Protein AF-H2BWN6-F1 (afdb_monomer_lite)

Organism: Gillisia limnaea (strain DSM 15749 / LMG 21470 / R-8282) (NCBI:txid865937)

Radius of gyration: 22.39 Å; chains: 1; bounding box: 39×56×79 Å

Sequence (172 aa):
MKKIYLVVVALFFMFSCEKEELTGPQDKNSKNHFTTVSKKEAVDLLHNLTVGKSGKSSELSIFYNQMQFETINNSHQHLTVIPVKTKYAGVYSRILLLKIDGELKSVLFKMIADEQGENKNLFSGRIIISDLNLKFIKGYRVKNGILVSKFVKSEPGTNKYIVVCCKCYKSR

Foldseek 3Di:
DDDDPPDPPPPPPPDDDDDPDPDPDPPVPCPWDKAADDLVNVVVVVVVVCVPPPDQLVFKDWDSVPWDWDDDPPDPHTWIWTWIDGPDPQKGWIKTWMDTNNRIDIKIWIFHADPDQPDPVFGFGKIWIGHPSRHTDWMFGDHRNDTQWIWDAPDVPDPDTDTDGDPDDDDD

pLDDT: mean 75.66, std 21.02, range [31.95, 97.94]

Secondary structure (DSSP, 8-state):
------SSSTT----------S-S---TT----EEPPPHHHHHHHHHHHHHS-TTTGGGEEE-GGG-EEEEPTTSS-EEEEEEEEESSTTEEEEEEEEEETTEEEEEEEEEEE-TT-S-TTS--EEEEEE-TT--EEEEEEEETTEEEEEEEESSTT-S-EEEEE-------

Structure (mmCIF, N/CA/C/O backbone):
data_AF-H2BWN6-F1
#
_entry.id   AF-H2BWN6-F1
#
loop_
_atom_site.group_PDB
_atom_site.id
_atom_site.type_symbol
_atom_site.label_atom_id
_atom_site.label_alt_id
_atom_site.label_comp_id
_atom_site.label_asym_id
_atom_site.label_entity_id
_atom_site.label_seq_id
_atom_site.pdbx_PDB_ins_code
_atom_site.Cartn_x
_atom_site.Cartn_y
_atom_site.Cartn_z
_atom_site.occupancy
_atom_site.B_iso_or_equiv
_atom_site.auth_seq_id
_atom_site.auth_comp_id
_atom_site.auth_asym_id
_atom_site.auth_atom_id
_atom_site.pdbx_PDB_model_num
ATOM 1 N N . MET A 1 1 ? -13.830 -42.732 -57.116 1.00 42.09 1 MET A N 1
ATOM 2 C CA . MET A 1 1 ? -12.870 -41.625 -56.893 1.00 42.09 1 MET A CA 1
ATOM 3 C C . MET A 1 1 ? -13.675 -40.448 -56.357 1.00 42.09 1 MET A C 1
ATOM 5 O O . MET A 1 1 ? -14.501 -39.928 -57.079 1.00 42.09 1 MET A O 1
ATOM 9 N N . LYS A 1 2 ? -13.832 -40.356 -55.033 1.00 47.25 2 LYS A N 1
ATOM 10 C CA . LYS A 1 2 ? -13.058 -39.515 -54.099 1.00 47.25 2 LYS A CA 1
ATOM 11 C C . LYS A 1 2 ? -13.235 -38.011 -54.378 1.00 47.25 2 LYS A C 1
ATOM 13 O O . LYS A 1 2 ? -12.749 -37.533 -55.393 1.00 47.25 2 LYS A O 1
ATOM 18 N N . LYS A 1 3 ? -13.762 -37.321 -53.352 1.00 50.50 3 LYS A N 1
ATOM 19 C CA . LYS A 1 3 ? -13.692 -35.876 -53.048 1.00 50.50 3 LYS A CA 1
ATOM 20 C C . LYS A 1 3 ? -14.860 -35.007 -53.543 1.00 50.50 3 LYS A C 1
ATOM 22 O O . LYS A 1 3 ? -14.746 -34.399 -54.589 1.00 50.50 3 LYS A O 1
ATOM 27 N N . ILE A 1 4 ? -15.882 -34.840 -52.699 1.00 57.12 4 ILE A N 1
ATOM 28 C CA . ILE A 1 4 ? -16.393 -33.521 -52.274 1.00 57.12 4 ILE A CA 1
ATOM 29 C C . ILE A 1 4 ? -16.848 -33.687 -50.812 1.00 57.12 4 ILE A C 1
ATOM 31 O O . ILE A 1 4 ? -17.977 -34.041 -50.512 1.00 57.12 4 ILE A O 1
ATOM 35 N N . TYR A 1 5 ? -15.905 -33.500 -49.892 1.00 54.38 5 TYR A N 1
ATOM 36 C CA . TYR A 1 5 ? -16.152 -33.202 -48.479 1.00 54.38 5 TYR A CA 1
ATOM 37 C C . TYR A 1 5 ? -15.177 -32.080 -48.146 1.00 54.38 5 TYR A C 1
ATOM 39 O O . TYR A 1 5 ? -14.061 -32.335 -47.705 1.00 54.38 5 TYR A O 1
ATOM 47 N N . LEU A 1 6 ? -15.526 -30.845 -48.502 1.00 52.44 6 LEU A N 1
ATOM 48 C CA . LEU A 1 6 ? -14.650 -29.696 -48.253 1.00 52.44 6 LEU A CA 1
ATOM 49 C C . LEU A 1 6 ? -15.433 -28.380 -48.161 1.00 52.44 6 LEU A C 1
ATOM 51 O O . LEU A 1 6 ? -15.021 -27.368 -48.707 1.00 52.44 6 LEU A O 1
ATOM 55 N N . VAL A 1 7 ? -16.586 -28.392 -47.482 1.00 53.16 7 VAL A N 1
ATOM 56 C CA . VAL A 1 7 ? -17.321 -27.147 -47.160 1.00 53.16 7 VAL A CA 1
ATOM 57 C C . VAL A 1 7 ? -17.725 -27.052 -45.677 1.00 53.16 7 VAL A C 1
ATOM 59 O O . VAL A 1 7 ? -18.085 -25.984 -45.206 1.00 53.16 7 VAL A O 1
ATOM 62 N N . VAL A 1 8 ? -17.559 -28.106 -44.867 1.00 52.47 8 VAL A N 1
ATOM 63 C CA . VAL A 1 8 ? -17.994 -28.090 -43.449 1.00 52.47 8 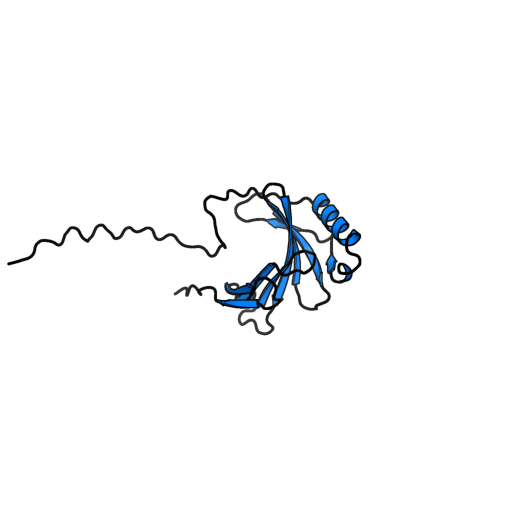VAL A CA 1
ATOM 64 C C . VAL A 1 8 ? -16.895 -27.630 -42.468 1.00 52.47 8 VAL A C 1
ATOM 66 O O . VAL A 1 8 ? -17.161 -27.401 -41.296 1.00 52.47 8 VAL A O 1
ATOM 69 N N . VAL A 1 9 ? -15.655 -27.413 -42.924 1.00 50.59 9 VAL A N 1
ATOM 70 C CA . VAL A 1 9 ? -14.516 -27.083 -42.033 1.00 50.59 9 VAL A CA 1
ATOM 71 C C . VAL A 1 9 ? -14.277 -25.567 -41.882 1.00 50.59 9 VAL A C 1
ATOM 73 O O . VAL A 1 9 ? -13.496 -25.143 -41.037 1.00 50.59 9 VAL A O 1
ATOM 76 N N . ALA A 1 10 ? -14.981 -24.716 -42.635 1.00 51.88 10 ALA A N 1
ATOM 77 C CA . ALA A 1 10 ? -14.740 -23.267 -42.625 1.00 51.88 10 ALA A CA 1
ATOM 78 C C . ALA A 1 10 ? -15.531 -22.475 -41.558 1.00 51.88 10 ALA A C 1
ATOM 80 O O . ALA A 1 10 ? -15.323 -21.274 -41.427 1.00 51.88 10 ALA A O 1
ATOM 81 N N . LEU A 1 11 ? -16.407 -23.117 -40.774 1.00 49.84 11 LEU A N 1
ATOM 82 C CA . LEU A 1 11 ? -17.295 -22.435 -39.812 1.00 49.84 11 LEU A CA 1
ATOM 83 C C . LEU A 1 11 ? -16.864 -22.545 -38.337 1.00 49.84 11 LEU A C 1
ATOM 85 O O . LEU A 1 11 ? -17.587 -22.095 -37.455 1.00 49.84 11 LEU A O 1
ATOM 89 N N . PHE A 1 12 ? -15.673 -23.083 -38.058 1.00 48.84 12 PHE A N 1
ATOM 90 C CA . PHE A 1 12 ? -15.159 -23.280 -36.691 1.00 48.84 12 PHE A CA 1
ATOM 91 C C . PHE A 1 12 ? -14.078 -22.272 -36.247 1.00 48.84 12 PHE A C 1
ATOM 93 O O . PHE A 1 12 ? -13.434 -22.473 -35.221 1.00 48.84 12 PHE A O 1
ATOM 100 N N . PHE A 1 13 ? -13.889 -21.162 -36.973 1.00 46.62 13 PHE A N 1
ATOM 101 C CA . PHE A 1 13 ? -12.884 -20.130 -36.653 1.00 46.62 13 PHE A CA 1
ATOM 102 C C . PHE A 1 13 ? -13.449 -18.861 -35.989 1.00 46.62 13 PHE A C 1
ATOM 104 O O . PHE A 1 13 ? -12.895 -17.780 -36.148 1.00 46.62 13 PHE A O 1
ATOM 111 N N . MET A 1 14 ? -14.514 -18.983 -35.193 1.00 45.88 14 MET A N 1
ATOM 112 C CA . MET A 1 14 ? -14.967 -17.911 -34.292 1.00 45.88 14 MET A CA 1
ATOM 113 C C . MET A 1 14 ? -14.893 -18.363 -32.828 1.00 45.88 14 MET A C 1
ATOM 115 O O . MET A 1 14 ? -15.858 -18.257 -32.077 1.00 45.88 14 MET A O 1
ATOM 119 N N . PHE A 1 15 ? -13.735 -18.889 -32.415 1.00 49.78 15 PHE A N 1
ATOM 120 C CA . PHE A 1 15 ? -13.411 -18.987 -30.994 1.00 49.78 15 PHE A CA 1
ATOM 121 C C . PHE A 1 15 ? -12.987 -17.610 -30.489 1.00 49.78 15 PHE A C 1
ATOM 123 O O . PHE A 1 15 ? -11.996 -17.034 -30.939 1.00 49.78 15 PHE A O 1
ATOM 130 N N . SER A 1 16 ? -13.782 -17.088 -29.561 1.00 45.09 16 SER A N 1
ATOM 131 C CA . SER A 1 16 ? -13.573 -15.835 -28.852 1.00 45.09 16 SER A CA 1
ATOM 132 C C . SER A 1 16 ? -12.161 -15.737 -28.272 1.00 45.09 16 SER A C 1
ATOM 134 O O . SER A 1 16 ? -11.766 -16.518 -27.410 1.00 45.09 16 SER A O 1
ATOM 136 N N . CYS A 1 17 ? -11.410 -14.736 -28.728 1.00 42.62 17 CYS A N 1
ATOM 137 C CA . CYS A 1 17 ? -10.164 -14.313 -28.107 1.00 42.62 17 CYS A CA 1
ATOM 138 C C . CYS A 1 17 ? -10.510 -13.504 -26.850 1.00 42.62 17 CYS A C 1
ATOM 140 O O . CYS A 1 17 ? -10.688 -12.287 -26.921 1.00 42.62 17 CYS A O 1
ATOM 142 N N . GLU A 1 18 ? -10.638 -14.169 -25.703 1.00 39.94 18 GLU A N 1
ATOM 143 C CA . GLU A 1 18 ? -10.679 -13.459 -24.431 1.00 39.94 18 GLU A CA 1
ATOM 144 C C . GLU A 1 18 ? -9.265 -12.959 -24.104 1.00 39.94 18 GLU A C 1
ATOM 146 O O . GLU A 1 18 ? -8.319 -13.736 -23.980 1.00 39.94 18 GLU A O 1
ATOM 151 N N . LYS A 1 19 ? -9.095 -11.636 -24.055 1.00 40.22 19 LYS A N 1
ATOM 152 C CA . LYS A 1 19 ? -7.835 -11.011 -23.654 1.00 40.22 19 LYS A CA 1
ATOM 153 C C . LYS A 1 19 ? -7.705 -11.186 -22.143 1.00 40.22 19 LYS A C 1
ATOM 155 O O . LYS A 1 19 ? -8.390 -10.503 -21.390 1.00 40.22 19 LYS A O 1
ATOM 160 N N . GLU A 1 20 ? -6.839 -12.091 -21.701 1.00 42.62 20 GLU A N 1
ATOM 161 C CA . GLU A 1 20 ? -6.431 -12.145 -20.298 1.00 42.62 20 GLU A CA 1
ATOM 162 C C . GLU A 1 20 ? -5.570 -10.913 -19.987 1.00 42.62 20 GLU A C 1
ATOM 164 O O . GLU A 1 20 ? -4.363 -10.874 -20.238 1.00 42.62 20 GLU A O 1
ATOM 169 N N . GLU A 1 21 ? -6.211 -9.862 -19.477 1.00 36.97 21 GLU A N 1
ATOM 170 C CA . GLU A 1 21 ? -5.515 -8.752 -18.839 1.00 36.97 21 GLU A CA 1
ATOM 171 C C . GLU A 1 21 ? -4.809 -9.262 -17.579 1.00 36.97 21 GLU A C 1
ATOM 173 O O . GLU A 1 21 ? -5.389 -9.983 -16.767 1.00 36.97 21 GLU A O 1
ATOM 178 N N . LEU A 1 22 ? -3.545 -8.864 -17.408 1.00 43.09 22 LEU A N 1
ATOM 179 C CA . LEU A 1 22 ? -2.724 -9.092 -16.218 1.00 43.09 22 LEU A CA 1
ATOM 180 C C . LEU A 1 22 ? -3.353 -8.429 -14.981 1.00 43.09 22 LEU A C 1
ATOM 182 O O . LEU A 1 22 ? -2.882 -7.417 -14.469 1.00 43.09 22 LEU A O 1
ATOM 186 N N . THR A 1 23 ? -4.397 -9.045 -14.454 1.00 39.12 23 THR A N 1
ATOM 187 C CA . THR A 1 23 ? -4.838 -8.890 -13.077 1.00 39.12 23 THR A CA 1
ATOM 188 C C . THR A 1 23 ? -4.769 -10.266 -12.431 1.00 39.12 23 THR A C 1
ATOM 190 O O . THR A 1 23 ? -5.054 -11.283 -13.059 1.00 39.12 23 THR A O 1
ATOM 193 N N . GLY A 1 24 ? -4.310 -10.326 -11.175 1.00 40.09 24 GLY A N 1
ATOM 194 C CA . GLY A 1 24 ? -4.443 -11.543 -10.365 1.00 40.09 24 GLY A CA 1
ATOM 195 C C . GLY A 1 24 ? -5.895 -12.044 -10.378 1.00 40.09 24 GLY A C 1
ATOM 196 O O . GLY A 1 24 ? -6.754 -11.276 -10.787 1.00 40.09 24 GLY A O 1
ATOM 197 N N . PRO A 1 25 ? -6.165 -13.288 -9.937 1.00 34.31 25 PRO A N 1
ATOM 198 C CA . PRO A 1 25 ? -7.405 -14.019 -10.225 1.00 34.31 25 PRO A CA 1
ATOM 199 C C . PRO A 1 25 ? -8.634 -13.101 -10.190 1.00 34.31 25 PRO A C 1
ATOM 201 O O . PRO A 1 25 ? -9.117 -12.746 -9.117 1.00 34.31 25 PRO A O 1
ATOM 204 N N . GLN A 1 26 ? -9.070 -12.672 -11.377 1.00 35.28 26 GLN A N 1
ATOM 205 C CA . GLN A 1 26 ? -10.341 -11.998 -11.585 1.00 35.28 26 GLN A CA 1
ATOM 206 C C . GLN A 1 26 ? -11.363 -13.118 -11.588 1.00 35.28 26 GLN A C 1
ATOM 208 O O . GLN A 1 26 ? -11.668 -13.722 -12.616 1.00 35.28 26 GLN A O 1
ATOM 213 N N . ASP A 1 27 ? -11.817 -13.463 -10.392 1.00 37.19 27 ASP A N 1
ATOM 214 C CA . ASP A 1 27 ? -13.029 -14.235 -10.250 1.00 37.19 27 ASP A CA 1
ATOM 215 C C . ASP A 1 27 ? -14.161 -13.360 -10.799 1.00 37.19 27 ASP A C 1
ATOM 217 O O . ASP A 1 27 ? -14.586 -12.395 -10.162 1.00 37.19 27 ASP A O 1
ATOM 221 N N . LYS A 1 28 ? -14.613 -13.662 -12.021 1.00 37.50 28 LYS A N 1
ATOM 222 C CA . LYS A 1 28 ? -15.710 -12.956 -12.700 1.00 37.50 28 LYS A CA 1
ATOM 223 C C . LYS A 1 28 ? -17.030 -12.999 -11.911 1.00 37.50 28 LYS A C 1
ATOM 225 O O . LYS A 1 28 ? -18.003 -12.388 -12.344 1.00 37.50 28 LYS A O 1
ATOM 230 N N . ASN A 1 29 ? -17.066 -13.686 -10.766 1.00 39.12 29 ASN A N 1
ATOM 231 C CA . ASN A 1 29 ? -18.199 -13.764 -9.853 1.00 39.12 29 ASN A CA 1
ATOM 232 C C . ASN A 1 29 ? -17.986 -13.072 -8.494 1.00 39.12 29 ASN A C 1
ATOM 234 O O . ASN A 1 29 ? -18.910 -13.017 -7.684 1.00 39.12 29 ASN A O 1
ATOM 238 N N . SER A 1 30 ? -16.808 -12.511 -8.217 1.00 43.94 30 SER A N 1
ATOM 239 C CA . SER A 1 30 ? -16.507 -11.892 -6.924 1.00 43.94 30 SER A CA 1
ATOM 240 C C . SER A 1 30 ? -16.776 -10.388 -7.001 1.00 43.94 30 SER A C 1
ATOM 242 O O . SER A 1 30 ? -15.881 -9.573 -7.219 1.00 43.94 30 SER A O 1
ATOM 244 N N . LYS A 1 31 ? -18.047 -10.002 -6.841 1.00 58.00 31 LYS A N 1
ATOM 245 C CA . LYS A 1 31 ? -18.490 -8.601 -6.725 1.00 58.00 31 LYS A CA 1
ATOM 246 C C . LYS A 1 31 ? -18.088 -8.034 -5.353 1.00 58.00 31 LYS A C 1
ATOM 248 O O . LYS A 1 31 ? -18.947 -7.609 -4.589 1.00 58.00 31 LYS A O 1
ATOM 253 N N . ASN A 1 32 ? -16.796 -8.084 -5.021 1.00 64.00 32 ASN A N 1
ATOM 254 C CA . ASN A 1 32 ? -16.287 -7.606 -3.738 1.00 64.00 32 ASN A CA 1
ATOM 255 C C . ASN A 1 32 ? -16.570 -6.112 -3.642 1.00 64.00 32 ASN A C 1
ATOM 257 O O . ASN A 1 32 ? -16.087 -5.313 -4.452 1.00 64.00 32 ASN A O 1
ATOM 261 N N . HIS A 1 33 ? -17.385 -5.741 -2.665 1.00 87.19 33 HIS A N 1
ATOM 262 C CA . HIS A 1 33 ? -17.778 -4.363 -2.460 1.00 87.19 33 HIS A CA 1
ATOM 263 C C . HIS A 1 33 ? -16.675 -3.673 -1.663 1.00 87.19 33 HIS A C 1
ATOM 265 O O . HIS A 1 33 ? -16.493 -3.943 -0.475 1.00 87.19 33 HIS A O 1
ATOM 271 N N . PHE A 1 34 ? -15.916 -2.791 -2.314 1.00 92.25 34 PHE A N 1
ATOM 272 C CA . PHE A 1 34 ? -14.877 -2.020 -1.643 1.00 92.25 34 PHE A CA 1
ATOM 273 C C . PHE A 1 34 ? -15.321 -0.592 -1.345 1.00 92.25 34 PHE A C 1
ATOM 275 O O . PHE A 1 34 ? -16.038 0.020 -2.133 1.00 92.25 34 PHE A O 1
ATOM 282 N N . THR A 1 35 ? -14.874 -0.050 -0.211 1.00 95.50 35 THR A N 1
ATOM 283 C CA . THR A 1 35 ? -15.156 1.333 0.196 1.00 95.50 35 THR A CA 1
ATOM 284 C C . THR A 1 35 ? -13.930 2.036 0.767 1.00 95.50 35 THR A C 1
ATOM 286 O O . THR A 1 35 ? -12.990 1.414 1.273 1.00 95.50 35 THR A O 1
ATOM 289 N N . THR A 1 36 ? -13.945 3.363 0.665 1.00 96.69 36 THR A N 1
ATOM 290 C CA . THR A 1 36 ? -12.888 4.251 1.159 1.00 96.69 36 THR A CA 1
ATOM 291 C C . THR A 1 36 ? -12.801 4.191 2.684 1.00 96.69 36 THR A C 1
ATOM 293 O O . THR A 1 36 ? -13.815 4.287 3.375 1.00 96.69 36 THR A O 1
ATOM 296 N N . VAL A 1 37 ? -11.587 4.076 3.230 1.00 97.12 37 VAL A N 1
ATOM 297 C CA . VAL A 1 37 ? -11.347 4.157 4.681 1.00 97.12 37 VAL A CA 1
ATOM 298 C C . VAL A 1 37 ? -11.220 5.621 5.082 1.00 97.12 37 VAL A C 1
ATOM 300 O O . VAL A 1 37 ? -10.349 6.322 4.569 1.00 97.12 37 VAL A O 1
ATOM 303 N N . SER A 1 38 ? -12.049 6.099 6.008 1.00 95.69 38 SER A N 1
ATOM 304 C CA . SER A 1 38 ? -11.991 7.499 6.443 1.00 95.69 38 SER A CA 1
ATOM 305 C C . SER A 1 38 ? -10.703 7.821 7.216 1.00 95.69 38 SER A C 1
ATOM 307 O O . SER A 1 38 ? -10.052 6.936 7.774 1.00 95.69 38 SER A O 1
ATOM 309 N N . LYS A 1 39 ? -10.349 9.113 7.312 1.00 95.31 39 LYS A N 1
ATOM 310 C CA . LYS A 1 39 ? -9.179 9.558 8.097 1.00 95.31 39 LYS A CA 1
ATOM 311 C C . LYS A 1 39 ? -9.240 9.074 9.546 1.00 95.31 39 LYS A C 1
ATOM 313 O O . LYS A 1 39 ? -8.236 8.610 10.072 1.00 95.31 39 LYS A O 1
ATOM 318 N N . LYS A 1 40 ? -10.417 9.180 10.172 1.00 94.94 40 LYS A N 1
ATOM 319 C CA . LYS A 1 40 ? -10.635 8.774 11.564 1.00 94.94 40 LYS A CA 1
ATOM 320 C C . LYS A 1 40 ? -10.368 7.281 11.745 1.00 94.94 40 LYS A C 1
ATOM 322 O O . LYS A 1 40 ? -9.538 6.911 12.559 1.00 94.94 40 LYS A O 1
ATOM 327 N N . GLU A 1 41 ? -10.984 6.444 10.915 1.00 94.81 41 GLU A N 1
ATOM 328 C CA . GLU A 1 41 ? -10.805 4.988 10.987 1.00 94.81 41 GLU A CA 1
ATOM 329 C C . GLU A 1 41 ? -9.360 4.557 10.730 1.00 94.81 41 GLU A C 1
ATOM 331 O O . GLU A 1 41 ? -8.853 3.646 11.383 1.00 94.81 41 GLU A O 1
ATOM 336 N N . ALA A 1 42 ? -8.680 5.223 9.793 1.00 94.50 42 ALA A N 1
ATOM 337 C CA . ALA A 1 42 ? -7.270 4.982 9.522 1.00 94.50 42 ALA A CA 1
ATOM 338 C C . ALA A 1 42 ? -6.390 5.293 10.743 1.00 94.50 42 ALA A C 1
ATOM 340 O O . ALA A 1 42 ? -5.509 4.507 11.088 1.00 94.50 42 ALA A O 1
ATOM 341 N N . VAL A 1 43 ? -6.633 6.429 11.398 1.00 92.81 43 VAL A N 1
ATOM 342 C CA . VAL A 1 43 ? -5.912 6.856 12.604 1.00 92.81 43 VAL A CA 1
ATOM 343 C C . VAL A 1 43 ? -6.191 5.898 13.765 1.00 92.81 43 VAL A C 1
ATOM 345 O O . VAL A 1 43 ? -5.242 5.399 14.370 1.00 92.81 43 VAL A O 1
ATOM 348 N N . ASP A 1 44 ? -7.456 5.554 14.010 1.00 91.88 44 ASP A N 1
ATOM 349 C CA . ASP A 1 44 ? -7.869 4.638 15.082 1.00 91.88 44 ASP A CA 1
ATOM 350 C C . ASP A 1 44 ? -7.216 3.249 14.929 1.00 91.88 44 ASP A C 1
ATOM 352 O O . ASP A 1 44 ? -6.666 2.699 15.888 1.00 91.88 44 ASP A O 1
ATOM 356 N N . LEU A 1 45 ? -7.193 2.694 13.709 1.00 89.69 45 LEU A N 1
ATOM 357 C CA . LEU A 1 45 ? -6.517 1.425 13.415 1.00 89.69 45 LEU A CA 1
ATOM 358 C C . LEU A 1 45 ? -5.024 1.478 13.773 1.00 89.69 45 LEU A C 1
ATOM 360 O O . LEU A 1 45 ? -4.489 0.554 14.390 1.00 89.69 45 LEU A O 1
ATOM 364 N N . LEU A 1 46 ? -4.338 2.538 13.346 1.00 87.94 46 LEU A N 1
ATOM 365 C CA . LEU A 1 46 ? -2.889 2.654 13.490 1.00 87.94 46 LEU A CA 1
ATOM 366 C C . LEU A 1 46 ? -2.474 2.927 14.937 1.00 87.94 46 LEU A C 1
ATOM 368 O O . LEU A 1 46 ? -1.482 2.353 15.384 1.00 87.94 46 LEU A O 1
ATOM 372 N N . HIS A 1 47 ? -3.252 3.701 15.697 1.00 85.12 47 HIS A N 1
ATOM 373 C CA . HIS A 1 47 ? -3.025 3.861 17.136 1.00 85.12 47 HIS A CA 1
ATOM 374 C C . HIS A 1 47 ? -3.174 2.539 17.897 1.00 85.12 47 HIS A C 1
ATOM 376 O O . HIS A 1 47 ? -2.345 2.222 18.747 1.00 85.12 47 HIS A O 1
ATOM 382 N N . ASN A 1 48 ? -4.160 1.710 17.554 1.00 78.06 48 ASN A N 1
ATOM 383 C CA . ASN A 1 48 ? -4.315 0.402 18.199 1.00 78.06 48 ASN A CA 1
ATOM 384 C C . ASN A 1 48 ? -3.126 -0.539 17.923 1.00 78.06 48 ASN A C 1
ATOM 386 O O . ASN A 1 48 ? -2.771 -1.372 18.760 1.00 78.06 48 ASN A O 1
ATOM 390 N N . LEU A 1 49 ? -2.466 -0.392 16.771 1.00 73.56 49 LEU A N 1
ATOM 391 C CA . LEU A 1 49 ? -1.281 -1.179 16.418 1.00 73.56 49 LEU A CA 1
ATOM 392 C C . LEU A 1 49 ? -0.015 -0.729 17.153 1.00 73.56 49 LEU A C 1
ATOM 394 O O . LEU A 1 49 ? 0.807 -1.581 17.498 1.00 73.56 49 LEU A O 1
ATOM 398 N N . THR A 1 50 ? 0.142 0.572 17.413 1.00 61.81 50 THR A N 1
ATOM 399 C CA . THR A 1 50 ? 1.284 1.099 18.177 1.00 61.81 50 THR A CA 1
ATOM 400 C C . THR A 1 50 ? 1.160 0.788 19.671 1.00 61.81 50 THR A C 1
ATOM 402 O O . THR A 1 50 ? 2.160 0.448 20.302 1.00 61.81 50 THR A O 1
ATOM 405 N N . VAL A 1 51 ? -0.059 0.812 20.223 1.00 53.12 51 VAL A N 1
ATOM 406 C CA . VAL A 1 51 ? -0.334 0.550 21.649 1.00 53.12 51 VAL A CA 1
ATOM 407 C C . VAL A 1 51 ? -0.215 -0.941 22.008 1.00 53.12 51 VAL A C 1
ATOM 409 O O . VAL A 1 51 ? 0.218 -1.276 23.107 1.00 53.12 51 VAL A O 1
ATOM 412 N N . GLY A 1 52 ? -0.523 -1.858 21.082 1.00 47.78 52 GLY A N 1
ATOM 413 C CA . GLY A 1 52 ? -0.520 -3.305 21.350 1.00 47.78 52 GLY A CA 1
ATOM 414 C C . GLY A 1 52 ? 0.808 -4.049 21.125 1.00 47.78 52 GLY A C 1
ATOM 415 O O . GLY A 1 52 ? 0.896 -5.233 21.449 1.00 47.78 52 GLY A O 1
ATOM 416 N N . LYS A 1 53 ? 1.839 -3.424 20.529 1.00 52.81 53 LYS A N 1
ATOM 417 C CA . LYS A 1 53 ? 3.088 -4.109 20.118 1.00 52.81 53 LYS A CA 1
ATOM 418 C C . LYS A 1 53 ? 4.339 -3.278 20.409 1.00 52.81 53 LYS A C 1
ATOM 420 O O . LYS A 1 53 ? 5.043 -2.844 19.494 1.00 52.81 53 LYS A O 1
ATOM 425 N N . SER A 1 54 ? 4.678 -3.155 21.690 1.00 41.66 54 SER A N 1
ATOM 426 C CA . SER A 1 54 ? 5.871 -2.456 22.201 1.00 41.66 54 SER A CA 1
ATOM 427 C C . SER A 1 54 ? 7.235 -3.034 21.764 1.00 41.66 54 SER A C 1
ATOM 429 O O . SER A 1 54 ? 8.266 -2.528 22.189 1.00 41.66 54 SER A O 1
ATOM 431 N N . GLY A 1 55 ? 7.289 -4.049 20.888 1.00 45.62 55 GLY A N 1
ATOM 432 C CA . GLY A 1 55 ? 8.549 -4.657 20.426 1.00 45.62 55 GLY A CA 1
ATOM 433 C C . GLY A 1 55 ? 8.931 -4.450 18.952 1.00 45.62 55 GLY A C 1
ATOM 434 O O . GLY A 1 55 ? 10.079 -4.701 18.600 1.00 45.62 55 GLY A O 1
ATOM 435 N N . LYS A 1 56 ? 8.009 -4.045 18.061 1.00 49.09 56 LYS A N 1
ATOM 436 C CA . LYS A 1 56 ? 8.277 -3.970 16.596 1.00 49.09 56 LYS A CA 1
ATOM 437 C C . LYS A 1 56 ? 7.767 -2.706 15.897 1.00 49.09 56 LYS A C 1
ATOM 439 O O . LYS A 1 56 ? 8.146 -2.450 14.757 1.00 49.09 56 LYS A O 1
ATOM 444 N N . SER A 1 57 ? 6.941 -1.902 16.569 1.00 51.31 57 SER A N 1
ATOM 445 C CA . SER A 1 57 ? 6.422 -0.640 16.021 1.00 51.31 57 SER A CA 1
ATOM 446 C C . SER A 1 57 ? 7.488 0.459 15.889 1.00 51.31 57 SER A C 1
ATOM 448 O O . SER A 1 57 ? 7.255 1.438 15.187 1.00 51.31 57 SER A O 1
ATOM 450 N N . SER A 1 58 ? 8.655 0.311 16.524 1.00 54.66 58 SER A N 1
ATOM 451 C CA . SER A 1 58 ? 9.761 1.278 16.459 1.00 54.66 58 SER A CA 1
ATOM 452 C C . SER A 1 58 ? 10.434 1.368 15.082 1.00 54.66 58 SER A C 1
ATOM 454 O O . SER A 1 58 ? 11.251 2.255 14.857 1.00 54.66 58 SER A O 1
ATOM 456 N N . GLU A 1 59 ? 10.096 0.476 14.144 1.00 70.50 59 GLU A N 1
ATOM 457 C CA . GLU A 1 59 ? 10.717 0.421 12.816 1.00 70.50 59 GLU A CA 1
ATOM 458 C C . GLU A 1 59 ? 10.002 1.282 11.754 1.00 70.50 59 GLU A C 1
ATOM 460 O O . GLU A 1 59 ? 10.559 1.505 10.675 1.00 70.50 59 GLU A O 1
ATOM 465 N N . LEU A 1 60 ? 8.793 1.782 12.044 1.00 82.38 60 LEU A N 1
ATOM 466 C CA . LEU A 1 60 ? 7.963 2.547 11.108 1.00 82.38 60 LEU A CA 1
ATOM 467 C C . LEU A 1 60 ? 7.643 3.942 11.660 1.00 82.38 60 LEU A C 1
ATOM 469 O O . LEU A 1 60 ? 6.953 4.074 12.667 1.00 82.38 60 LEU A O 1
ATOM 473 N N . SER A 1 61 ? 8.080 4.997 10.972 1.00 88.81 61 SER A N 1
ATOM 474 C CA . SER A 1 61 ? 7.644 6.373 11.248 1.00 88.81 61 SER A CA 1
ATOM 475 C C . SER A 1 61 ? 6.483 6.735 10.323 1.00 88.81 61 SER A C 1
ATOM 477 O O . SER A 1 61 ? 6.676 6.871 9.115 1.00 88.81 61 SER A O 1
ATOM 479 N N . ILE A 1 62 ? 5.278 6.856 10.879 1.00 90.56 62 ILE A N 1
ATOM 480 C CA . ILE A 1 62 ? 4.040 7.103 10.127 1.00 90.56 62 ILE A CA 1
ATOM 481 C C . ILE A 1 62 ? 3.760 8.611 10.049 1.00 90.56 62 ILE A C 1
ATOM 483 O O . ILE A 1 62 ? 3.703 9.281 11.080 1.00 90.56 62 ILE A O 1
ATOM 487 N N . PHE A 1 63 ? 3.534 9.142 8.844 1.00 92.00 63 PHE A N 1
ATOM 488 C CA . PHE A 1 63 ? 3.242 10.564 8.621 1.00 92.00 63 PHE A CA 1
ATOM 489 C C . PHE A 1 63 ? 1.739 10.808 8.433 1.00 92.00 63 PHE A C 1
ATOM 491 O O . PHE A 1 63 ? 1.251 10.993 7.319 1.00 92.00 63 PHE A O 1
ATOM 498 N N . TYR A 1 64 ? 0.987 10.813 9.536 1.00 90.69 64 TYR A N 1
ATOM 499 C CA . TYR A 1 64 ? -0.478 10.963 9.523 1.00 90.69 64 TYR A CA 1
ATOM 500 C C . TYR A 1 64 ? -0.972 12.233 8.810 1.00 90.69 64 TYR A C 1
ATOM 502 O O . TYR A 1 64 ? -2.002 12.213 8.139 1.00 90.69 64 TYR A O 1
ATOM 510 N N . ASN A 1 65 ? -0.223 13.332 8.920 1.00 92.12 65 ASN A N 1
ATOM 511 C CA . ASN A 1 65 ? -0.535 14.612 8.280 1.00 92.12 65 ASN A CA 1
ATOM 512 C C . ASN A 1 65 ? -0.359 14.602 6.751 1.00 92.12 65 ASN A C 1
ATOM 514 O O . ASN A 1 65 ? -0.857 15.504 6.085 1.00 92.12 65 ASN A O 1
ATOM 518 N N . GLN A 1 66 ? 0.317 13.594 6.198 1.00 94.44 66 GLN A N 1
ATOM 519 C CA . GLN A 1 66 ? 0.528 13.415 4.759 1.00 94.44 66 GLN A CA 1
ATOM 520 C C . GLN A 1 66 ? -0.391 12.337 4.167 1.00 94.44 66 GLN A C 1
ATOM 522 O O . GLN A 1 66 ? -0.120 11.827 3.084 1.00 94.44 66 GLN A O 1
ATOM 527 N N . MET A 1 67 ? -1.463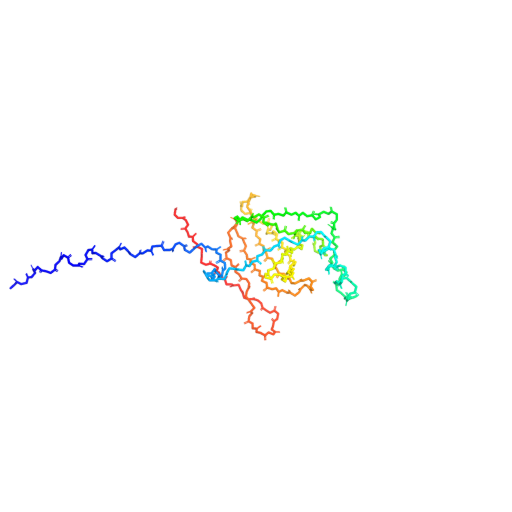 11.963 4.873 1.00 96.12 67 MET A N 1
ATOM 528 C CA . MET A 1 67 ? -2.460 11.023 4.368 1.00 96.12 67 MET A CA 1
ATOM 529 C C . MET A 1 67 ? -3.158 11.574 3.119 1.00 96.12 67 MET A C 1
ATOM 531 O O . MET A 1 67 ? -3.637 12.710 3.108 1.00 96.12 67 MET A O 1
ATOM 535 N N . GLN A 1 68 ? -3.257 10.735 2.093 1.00 97.00 68 GLN A N 1
ATOM 536 C CA . GLN A 1 68 ? -3.846 11.042 0.793 1.00 97.00 68 GLN A CA 1
ATOM 537 C C . GLN A 1 68 ? -4.908 10.005 0.413 1.00 97.00 68 GLN A C 1
ATOM 539 O O . GLN A 1 68 ? -4.968 8.914 0.981 1.00 97.00 68 GLN A O 1
ATOM 544 N N . PHE A 1 69 ? -5.739 10.364 -0.562 1.00 97.19 69 PHE A N 1
ATOM 545 C CA . PHE A 1 69 ? -6.794 9.519 -1.114 1.00 97.19 69 PHE A CA 1
ATOM 546 C C . PHE A 1 69 ? -6.554 9.373 -2.614 1.00 97.19 69 PHE A C 1
ATOM 548 O O . PHE A 1 69 ? -6.805 10.301 -3.380 1.00 97.19 69 PHE A O 1
ATOM 555 N N . GLU A 1 70 ? -6.020 8.227 -3.025 1.00 96.44 70 GLU A N 1
ATOM 556 C CA . GLU A 1 70 ? -5.735 7.930 -4.431 1.00 96.44 70 GLU A CA 1
ATOM 557 C C . GLU A 1 70 ? -6.988 7.336 -5.088 1.00 96.44 70 GLU A C 1
ATOM 559 O O . GLU A 1 70 ? -7.607 6.422 -4.547 1.00 96.44 70 GLU A O 1
ATOM 564 N N . THR A 1 71 ? -7.401 7.854 -6.245 1.00 94.69 71 THR A N 1
ATOM 565 C CA . THR A 1 71 ? -8.564 7.332 -6.982 1.00 94.69 71 THR A CA 1
ATOM 566 C C . THR A 1 71 ? -8.339 5.887 -7.416 1.00 94.69 71 THR A C 1
ATOM 568 O O . THR A 1 71 ? -7.283 5.546 -7.949 1.00 94.69 71 THR A O 1
ATOM 571 N N . ILE A 1 72 ? -9.349 5.039 -7.222 1.00 92.00 72 ILE A N 1
ATOM 572 C CA . ILE A 1 72 ? -9.361 3.678 -7.760 1.00 92.00 72 ILE A CA 1
ATOM 573 C C . ILE A 1 72 ? -10.055 3.714 -9.121 1.00 92.00 72 ILE A C 1
ATOM 575 O O . ILE A 1 72 ? -11.180 4.196 -9.237 1.00 92.00 72 ILE A O 1
ATOM 579 N N . ASN A 1 73 ? -9.389 3.197 -10.156 1.00 87.75 73 ASN A N 1
ATOM 580 C CA . ASN A 1 73 ? -9.952 3.153 -11.505 1.00 87.75 73 ASN A CA 1
ATOM 581 C C . ASN A 1 73 ? -11.328 2.471 -11.515 1.00 87.75 73 ASN A C 1
ATOM 583 O O . ASN A 1 73 ? -11.533 1.458 -10.845 1.00 87.75 73 ASN A O 1
ATOM 587 N N . ASN A 1 74 ? -12.247 3.013 -12.319 1.00 88.06 74 ASN A N 1
ATOM 588 C CA . ASN A 1 74 ? -13.620 2.519 -12.469 1.00 88.06 74 ASN A CA 1
ATOM 589 C C . ASN A 1 74 ? -14.441 2.534 -11.164 1.00 88.06 74 ASN A C 1
ATOM 591 O O . ASN A 1 74 ? -15.337 1.712 -10.983 1.00 88.06 74 ASN A O 1
ATOM 595 N N . SER A 1 75 ? -14.138 3.452 -10.241 1.00 89.81 75 SER A N 1
ATOM 596 C CA . SER A 1 75 ? -14.859 3.596 -8.978 1.00 89.81 75 SER A CA 1
ATOM 597 C C . SER A 1 75 ? -14.867 5.044 -8.485 1.00 89.81 75 SER A C 1
ATOM 599 O O . SER A 1 75 ? -13.959 5.819 -8.770 1.00 89.81 75 SER A O 1
ATOM 601 N N . HIS A 1 76 ? -15.888 5.399 -7.703 1.00 92.69 76 HIS A N 1
ATOM 602 C CA . HIS A 1 76 ? -15.926 6.643 -6.920 1.00 92.69 76 HIS A CA 1
ATOM 603 C C . HIS A 1 76 ? -15.234 6.500 -5.556 1.00 92.69 76 HIS A C 1
ATOM 605 O O . HIS A 1 76 ? -15.231 7.431 -4.757 1.00 92.69 76 HIS A O 1
ATOM 611 N N . GLN A 1 77 ? -14.703 5.315 -5.256 1.00 94.81 77 GLN A N 1
ATOM 612 C CA . GLN A 1 77 ? -13.978 5.042 -4.025 1.00 94.81 77 GLN A CA 1
ATOM 613 C C . GLN A 1 77 ? -12.494 5.368 -4.187 1.00 94.81 77 GLN A C 1
ATOM 615 O O . GLN A 1 77 ? -11.925 5.300 -5.279 1.00 94.81 77 GLN A O 1
ATOM 620 N N . HIS A 1 78 ? -11.859 5.666 -3.062 1.00 97.19 78 HIS A N 1
ATOM 621 C CA . HIS A 1 78 ? -10.450 5.996 -2.983 1.00 97.19 78 HIS A CA 1
ATOM 622 C C . HIS A 1 78 ? -9.697 4.978 -2.132 1.00 97.19 78 HIS A C 1
ATOM 624 O O . HIS A 1 78 ? -10.208 4.430 -1.153 1.00 97.19 78 HIS A O 1
ATOM 630 N N . LEU A 1 79 ? -8.441 4.765 -2.498 1.00 97.50 79 LEU A N 1
ATOM 631 C CA . LEU A 1 79 ? -7.456 4.088 -1.685 1.00 97.50 79 LEU A CA 1
ATOM 632 C C . LEU A 1 79 ? -6.871 5.095 -0.698 1.00 97.50 79 LEU A C 1
ATOM 634 O O . LEU A 1 79 ? -6.310 6.115 -1.100 1.00 97.50 79 LEU A O 1
ATOM 638 N N . THR A 1 80 ? -6.967 4.803 0.592 1.00 97.94 80 THR A N 1
ATOM 639 C CA . THR A 1 80 ? -6.364 5.655 1.617 1.00 97.94 80 THR A CA 1
ATOM 640 C C . THR A 1 80 ? -4.887 5.305 1.741 1.00 97.94 80 THR A C 1
ATOM 642 O O . THR A 1 80 ? -4.528 4.154 2.005 1.00 97.94 80 THR A O 1
ATOM 645 N N . VAL A 1 81 ? -4.028 6.301 1.540 1.00 97.88 81 VAL A N 1
ATOM 646 C CA . VAL A 1 81 ? -2.575 6.149 1.443 1.00 97.88 81 VAL A CA 1
ATOM 647 C C . VAL A 1 81 ? -1.891 6.995 2.502 1.00 97.88 81 VAL A C 1
ATOM 649 O O . VAL A 1 81 ? -2.127 8.195 2.598 1.00 97.88 81 VAL A O 1
ATOM 652 N N . ILE A 1 82 ? -1.020 6.378 3.298 1.00 96.25 82 ILE A N 1
ATOM 653 C CA . ILE A 1 82 ? -0.285 7.061 4.367 1.00 96.25 82 ILE A CA 1
ATOM 654 C C . ILE A 1 82 ? 1.210 6.815 4.164 1.00 96.25 82 ILE A C 1
ATOM 656 O O . ILE A 1 82 ? 1.647 5.664 4.251 1.00 96.25 82 ILE A O 1
ATOM 660 N N . PRO A 1 83 ? 2.015 7.855 3.899 1.00 95.50 83 PRO A N 1
ATOM 661 C CA . PRO A 1 83 ? 3.460 7.713 3.791 1.00 95.50 83 PRO A CA 1
ATOM 662 C C . PRO A 1 83 ? 4.083 7.201 5.092 1.00 95.50 83 PRO A C 1
ATOM 664 O O . PRO A 1 83 ? 3.688 7.598 6.193 1.00 95.50 83 PRO A O 1
ATOM 667 N N . VAL A 1 84 ? 5.085 6.331 4.962 1.00 92.62 84 VAL A N 1
ATOM 668 C CA . VAL A 1 84 ? 5.821 5.770 6.099 1.00 92.62 84 VAL A CA 1
ATOM 669 C C . VAL A 1 84 ? 7.311 5.748 5.797 1.00 92.62 84 VAL A C 1
ATOM 671 O O . VAL A 1 84 ? 7.730 5.384 4.701 1.00 92.62 84 VAL A O 1
ATOM 674 N N . LYS A 1 85 ? 8.133 6.088 6.787 1.00 89.38 85 LYS A N 1
ATOM 675 C CA . LYS A 1 85 ? 9.580 5.864 6.734 1.00 89.38 85 LYS A CA 1
ATOM 676 C C . LYS A 1 85 ? 9.921 4.569 7.457 1.00 89.38 85 LYS A C 1
ATOM 678 O O . LYS A 1 85 ? 9.434 4.327 8.556 1.00 89.38 85 LYS A O 1
ATOM 683 N N . THR A 1 86 ? 10.765 3.749 6.842 1.00 84.25 86 THR A N 1
ATOM 684 C CA . THR A 1 86 ? 11.352 2.568 7.493 1.00 84.25 86 THR A CA 1
ATOM 685 C C . THR A 1 86 ? 12.794 2.864 7.896 1.00 84.25 86 THR A C 1
ATOM 687 O O . THR A 1 86 ? 13.361 3.869 7.463 1.00 84.25 86 THR A O 1
ATOM 690 N N . LYS A 1 87 ? 13.430 1.970 8.661 1.00 82.94 87 LYS A N 1
ATOM 691 C CA . LYS A 1 87 ? 14.869 2.076 8.963 1.00 82.94 87 LYS A CA 1
ATOM 692 C C . LYS A 1 87 ? 15.783 2.001 7.728 1.00 82.94 87 LYS A C 1
ATOM 694 O O . LYS A 1 87 ? 16.941 2.394 7.808 1.00 82.94 87 LYS A O 1
ATOM 699 N N . TYR A 1 88 ? 15.286 1.496 6.596 1.00 80.12 88 TYR A N 1
ATOM 700 C CA . TYR A 1 88 ? 16.062 1.346 5.366 1.00 80.12 88 TYR A CA 1
ATOM 701 C C . TYR A 1 88 ? 15.956 2.601 4.492 1.00 80.12 88 TYR A C 1
ATOM 703 O O . TYR A 1 88 ? 14.865 2.983 4.061 1.00 80.12 88 TYR A O 1
ATOM 711 N N . ALA A 1 89 ? 17.101 3.228 4.213 1.00 79.94 89 ALA A N 1
ATOM 712 C CA . ALA A 1 89 ? 17.193 4.351 3.285 1.00 79.94 89 ALA A CA 1
ATOM 713 C C . ALA A 1 89 ? 16.866 3.914 1.844 1.00 79.94 89 ALA A C 1
ATOM 715 O O . ALA A 1 89 ? 17.075 2.762 1.472 1.00 79.94 89 ALA A O 1
ATOM 716 N N . GLY A 1 90 ? 16.332 4.834 1.036 1.00 81.56 90 GLY A N 1
ATOM 717 C CA . GLY A 1 90 ? 16.026 4.577 -0.378 1.00 81.56 90 GLY A CA 1
ATOM 718 C C . GLY A 1 90 ? 14.818 3.666 -0.637 1.00 81.56 90 GLY A C 1
ATOM 719 O O . GLY A 1 90 ? 14.559 3.315 -1.786 1.00 81.56 90 GLY A O 1
ATOM 720 N N . VAL A 1 91 ? 14.057 3.290 0.399 1.00 89.44 91 VAL A N 1
ATOM 721 C CA . VAL A 1 91 ? 12.831 2.491 0.251 1.00 89.44 91 VAL A CA 1
ATOM 722 C C . VAL A 1 91 ? 11.605 3.392 0.325 1.00 89.44 91 VAL A C 1
ATOM 724 O O . VAL A 1 91 ? 11.250 3.894 1.394 1.00 89.44 91 VAL A O 1
ATOM 727 N N . TYR A 1 92 ? 10.909 3.550 -0.798 1.00 92.56 92 TYR A N 1
ATOM 728 C CA . TYR A 1 92 ? 9.627 4.246 -0.824 1.00 92.56 92 TYR A CA 1
ATOM 729 C C . TYR A 1 92 ? 8.563 3.359 -0.176 1.00 92.56 92 TYR A C 1
ATOM 731 O O . TYR A 1 92 ? 8.297 2.257 -0.659 1.00 92.56 92 TYR A O 1
ATOM 739 N N . SER A 1 93 ? 7.984 3.807 0.940 1.00 94.06 93 SER A N 1
ATOM 740 C CA . SER A 1 93 ? 7.060 2.996 1.737 1.00 94.06 93 SER A CA 1
ATOM 741 C C . SER A 1 93 ? 5.786 3.759 2.074 1.00 94.06 93 SER A C 1
ATOM 743 O O . SER A 1 93 ? 5.815 4.943 2.409 1.00 94.06 93 SER A O 1
ATOM 745 N N . ARG A 1 94 ? 4.653 3.063 2.000 1.00 96.00 94 ARG A N 1
ATOM 746 C CA . ARG A 1 94 ? 3.332 3.608 2.318 1.00 96.00 94 ARG A CA 1
ATOM 747 C C . ARG A 1 94 ? 2.423 2.527 2.883 1.00 96.00 94 ARG A C 1
ATOM 749 O O . ARG A 1 94 ? 2.496 1.369 2.472 1.00 96.00 94 ARG A O 1
ATOM 756 N N . ILE A 1 95 ? 1.571 2.902 3.824 1.00 96.12 95 ILE A N 1
ATOM 757 C CA . ILE A 1 95 ? 0.458 2.076 4.281 1.00 96.12 95 ILE A CA 1
ATOM 758 C C . ILE A 1 95 ? -0.718 2.330 3.348 1.00 96.12 95 ILE A C 1
ATOM 760 O O . ILE A 1 95 ? -1.034 3.481 3.048 1.00 96.12 95 ILE A O 1
ATOM 764 N N . LEU A 1 96 ? -1.344 1.251 2.890 1.00 97.25 96 LEU A N 1
ATOM 765 C CA . LEU A 1 96 ? -2.529 1.284 2.041 1.00 97.25 96 LEU A CA 1
ATOM 766 C C . LEU A 1 96 ? -3.700 0.683 2.812 1.00 97.25 96 LEU A C 1
ATOM 768 O O . LEU A 1 96 ? -3.553 -0.396 3.397 1.00 97.25 96 LEU A O 1
ATOM 772 N N . LEU A 1 97 ? -4.839 1.374 2.809 1.00 97.19 97 LEU A N 1
ATOM 773 C CA . LEU A 1 97 ? -6.045 0.976 3.533 1.00 97.19 97 LEU A CA 1
ATOM 774 C C . LEU A 1 97 ? -7.255 0.990 2.599 1.00 97.19 97 LEU A C 1
ATOM 776 O O . LEU A 1 97 ? -7.468 1.950 1.857 1.00 97.19 97 LEU A O 1
ATOM 780 N N . LEU A 1 98 ? -8.062 -0.064 2.674 1.00 96.69 98 LEU A N 1
ATOM 781 C CA . LEU A 1 98 ? -9.319 -0.189 1.940 1.00 96.69 98 LEU A CA 1
ATOM 782 C C . LEU A 1 98 ? -10.278 -1.067 2.740 1.00 96.69 98 LEU A C 1
ATOM 784 O O . LEU A 1 98 ? -9.840 -2.037 3.358 1.00 96.69 98 LEU A O 1
ATOM 788 N N . LYS A 1 99 ? -11.576 -0.771 2.721 1.00 95.94 99 LYS A N 1
ATOM 789 C CA . LYS A 1 99 ? -12.576 -1.727 3.204 1.00 95.94 99 LYS A CA 1
ATOM 790 C C . LYS A 1 99 ? -12.955 -2.658 2.073 1.00 95.94 99 LYS A C 1
ATOM 792 O O . LYS A 1 99 ? -13.241 -2.180 0.982 1.00 95.94 99 LYS A O 1
ATOM 797 N N . ILE A 1 100 ? -12.970 -3.955 2.333 1.00 93.38 100 ILE A N 1
ATOM 798 C CA . ILE A 1 100 ? -13.443 -4.978 1.401 1.00 93.38 100 ILE A CA 1
ATOM 799 C C . ILE A 1 100 ? -14.523 -5.753 2.142 1.00 93.38 100 ILE A C 1
ATOM 801 O O . ILE A 1 100 ? -14.252 -6.291 3.213 1.00 93.38 100 ILE A O 1
ATOM 805 N N . ASP A 1 101 ? -15.745 -5.720 1.617 1.00 92.75 101 ASP A N 1
ATOM 806 C CA . ASP A 1 101 ? -16.936 -6.334 2.215 1.00 92.75 101 ASP A CA 1
ATOM 807 C C . ASP A 1 101 ? -17.174 -5.870 3.662 1.00 92.75 101 ASP A C 1
ATOM 809 O O . ASP A 1 101 ? -17.496 -6.635 4.564 1.00 92.75 101 ASP A O 1
ATOM 813 N N . GLY A 1 102 ? -16.968 -4.569 3.891 1.00 90.75 102 GLY A N 1
ATOM 814 C CA . GLY A 1 102 ? -17.108 -3.931 5.203 1.00 90.75 102 GLY A CA 1
ATOM 815 C C . GLY A 1 102 ? -15.901 -4.108 6.129 1.00 90.75 102 GLY A C 1
ATOM 816 O O . GLY A 1 102 ? -15.759 -3.344 7.085 1.00 90.75 102 GLY A O 1
ATOM 817 N N . GLU A 1 103 ? -14.982 -5.025 5.826 1.00 93.31 103 GLU A N 1
ATOM 818 C CA . GLU A 1 103 ? -13.792 -5.262 6.638 1.00 93.31 103 GLU A CA 1
ATOM 819 C C . GLU A 1 103 ? -12.634 -4.352 6.235 1.00 93.31 103 GLU A C 1
ATOM 821 O O . GLU A 1 103 ? -12.197 -4.341 5.083 1.00 93.31 103 GLU A O 1
ATOM 826 N N . LEU A 1 104 ? -12.069 -3.632 7.204 1.00 94.19 104 LEU A N 1
ATOM 827 C CA . LEU A 1 104 ? -10.890 -2.800 6.986 1.00 94.19 104 LEU A CA 1
ATOM 828 C C . LEU A 1 104 ? -9.658 -3.685 6.750 1.00 94.19 104 LEU A C 1
ATOM 830 O O . LEU A 1 104 ? -9.200 -4.402 7.640 1.00 94.19 104 LEU A O 1
ATOM 834 N N . LYS A 1 105 ? -9.090 -3.605 5.546 1.00 94.25 105 LYS A N 1
ATOM 835 C CA . LYS A 1 105 ? -7.833 -4.252 5.167 1.00 94.25 105 LYS A CA 1
ATOM 836 C C . LYS A 1 105 ? -6.700 -3.233 5.134 1.00 94.25 105 LYS A C 1
ATOM 838 O O . LYS A 1 105 ? -6.875 -2.099 4.690 1.00 94.25 105 LYS A O 1
ATOM 843 N N . SER A 1 106 ? -5.523 -3.660 5.581 1.00 94.50 106 SER A N 1
ATOM 844 C CA . SER A 1 106 ? -4.325 -2.829 5.627 1.00 94.50 106 SER A CA 1
ATOM 845 C C . SER A 1 106 ? -3.087 -3.600 5.191 1.00 94.50 106 SER A C 1
ATOM 847 O O . SER A 1 106 ? -2.922 -4.781 5.506 1.00 94.50 106 SER A O 1
ATOM 849 N N . VAL A 1 107 ? -2.201 -2.928 4.459 1.00 95.00 107 VAL A N 1
ATOM 850 C CA . VAL A 1 107 ? -0.899 -3.476 4.063 1.00 95.00 107 VAL A CA 1
ATOM 851 C C . VAL A 1 107 ? 0.178 -2.401 4.112 1.00 95.00 107 VAL A C 1
ATOM 853 O O . VAL A 1 107 ? -0.090 -1.225 3.872 1.00 95.00 107 VAL A O 1
ATOM 856 N N . LEU A 1 108 ? 1.415 -2.818 4.372 1.00 94.19 108 LEU A N 1
ATOM 857 C CA . LEU A 1 108 ? 2.606 -2.014 4.134 1.00 94.19 108 LEU A CA 1
ATOM 858 C C . LEU A 1 108 ? 3.133 -2.328 2.732 1.00 94.19 108 LEU A C 1
ATOM 860 O O . LEU A 1 108 ? 3.561 -3.449 2.445 1.00 94.19 108 LEU A O 1
ATOM 864 N N . PHE A 1 109 ? 3.116 -1.321 1.870 1.00 95.69 109 PHE A N 1
ATOM 865 C CA . PHE A 1 109 ? 3.600 -1.382 0.501 1.00 95.69 109 PHE A CA 1
ATOM 866 C C . PHE A 1 109 ? 4.967 -0.705 0.404 1.00 95.69 109 PHE A C 1
ATOM 868 O O . PHE A 1 109 ? 5.130 0.436 0.834 1.00 95.69 109 PHE A O 1
ATOM 875 N N . LYS A 1 110 ? 5.948 -1.405 -0.169 1.00 94.38 110 LYS A N 1
ATOM 876 C CA . LYS A 1 110 ? 7.328 -0.932 -0.323 1.00 94.38 110 LYS A CA 1
ATOM 877 C C . LYS A 1 110 ? 7.781 -1.060 -1.769 1.00 94.38 110 LYS A C 1
ATOM 879 O O . LYS A 1 110 ? 7.615 -2.121 -2.370 1.00 94.38 110 LYS A O 1
ATOM 884 N N . MET A 1 111 ? 8.412 -0.015 -2.286 1.00 94.12 111 MET A N 1
ATOM 885 C CA . MET A 1 111 ? 9.113 0.001 -3.566 1.00 94.12 111 MET A CA 1
ATOM 886 C C . MET A 1 111 ? 10.601 0.219 -3.318 1.00 94.12 111 MET A C 1
ATOM 888 O O . MET A 1 111 ? 11.003 1.180 -2.663 1.00 94.12 111 MET A O 1
ATOM 892 N N . ILE A 1 112 ? 11.409 -0.693 -3.845 1.00 93.00 112 ILE A N 1
ATOM 893 C CA . ILE A 1 112 ? 12.869 -0.659 -3.776 1.00 93.00 112 ILE A CA 1
ATOM 894 C C . ILE A 1 112 ? 13.352 -0.576 -5.218 1.00 93.00 112 ILE A C 1
ATOM 896 O O . ILE A 1 112 ? 13.208 -1.556 -5.952 1.00 93.00 112 ILE A O 1
ATOM 900 N N . ALA A 1 113 ? 13.848 0.586 -5.635 1.00 91.12 113 ALA A N 1
ATOM 901 C CA . ALA A 1 113 ? 14.361 0.771 -6.988 1.00 91.12 113 ALA A CA 1
ATOM 902 C C . ALA A 1 113 ? 15.639 -0.056 -7.205 1.00 91.12 113 ALA A C 1
ATOM 904 O O . ALA A 1 113 ? 16.443 -0.213 -6.284 1.00 91.12 113 ALA A O 1
ATOM 905 N N . ASP A 1 114 ? 15.814 -0.587 -8.413 1.00 87.94 114 ASP A N 1
ATOM 906 C CA . ASP A 1 114 ? 17.103 -1.128 -8.845 1.00 87.94 114 ASP A CA 1
ATOM 907 C C . ASP A 1 114 ? 18.021 0.060 -9.209 1.00 87.94 114 ASP A C 1
ATOM 909 O O . ASP A 1 114 ? 17.577 1.018 -9.843 1.00 87.94 114 ASP A O 1
ATOM 913 N N . GLU A 1 115 ? 19.302 0.006 -8.833 1.00 74.88 115 GLU A N 1
ATOM 914 C CA . GLU A 1 115 ? 20.274 1.096 -9.070 1.00 74.88 115 GLU A CA 1
ATOM 915 C C . GLU A 1 115 ? 20.509 1.397 -10.566 1.00 74.88 115 GLU A C 1
ATOM 917 O O . GLU A 1 115 ? 20.996 2.466 -10.921 1.00 74.88 115 GLU A O 1
ATOM 922 N N . GLN A 1 116 ? 20.143 0.461 -11.450 1.00 60.94 116 GLN A N 1
ATOM 923 C CA . GLN A 1 116 ? 20.445 0.470 -12.885 1.00 60.94 116 GLN A CA 1
ATOM 924 C C . GLN A 1 116 ? 19.180 0.321 -13.748 1.00 60.94 116 GLN A C 1
ATOM 926 O O . GLN A 1 116 ? 19.117 -0.518 -14.645 1.00 60.94 116 GLN A O 1
ATOM 931 N N . GLY A 1 117 ? 18.125 1.086 -13.463 1.00 57.69 117 GLY A N 1
ATOM 932 C CA . GLY A 1 117 ? 16.952 1.116 -14.341 1.00 57.69 117 GLY A CA 1
ATOM 933 C C . GLY A 1 117 ? 17.324 1.599 -15.750 1.00 57.69 117 GLY A C 1
ATOM 934 O O . GLY A 1 117 ? 17.775 2.729 -15.909 1.00 57.69 117 GLY A O 1
ATOM 935 N N . GLU A 1 118 ? 17.113 0.761 -16.771 1.00 56.72 118 GLU A N 1
ATOM 936 C CA . GLU A 1 118 ? 17.387 1.093 -18.183 1.00 56.72 118 GLU A CA 1
ATOM 937 C C . GLU A 1 118 ? 16.557 2.293 -18.676 1.00 56.72 118 GLU A C 1
ATOM 939 O O . GLU A 1 118 ? 16.996 3.051 -19.538 1.00 56.72 118 GLU A O 1
ATOM 944 N N . ASN A 1 119 ? 15.366 2.498 -18.103 1.00 64.88 119 ASN A N 1
ATOM 945 C CA . ASN A 1 119 ? 14.484 3.619 -18.403 1.00 64.88 119 ASN A CA 1
ATOM 946 C C . ASN A 1 119 ? 14.224 4.453 -17.140 1.00 64.88 119 ASN A C 1
ATOM 948 O O . ASN A 1 119 ? 13.581 3.982 -16.204 1.00 64.88 119 ASN A O 1
ATOM 952 N N . LYS A 1 120 ? 14.677 5.713 -17.129 1.00 71.31 120 LYS A N 1
ATOM 953 C CA . LYS 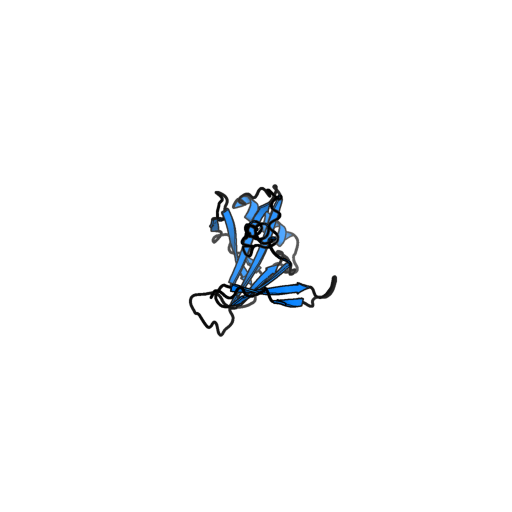A 1 120 ? 14.509 6.630 -15.986 1.00 71.31 120 LYS A CA 1
ATOM 954 C C . LYS A 1 120 ? 13.052 7.032 -15.716 1.00 71.31 120 LYS A C 1
ATOM 956 O O . LYS A 1 120 ? 12.754 7.476 -14.613 1.00 71.31 120 LYS A O 1
ATOM 961 N N . ASN A 1 121 ? 12.153 6.867 -16.688 1.00 83.94 121 ASN A N 1
ATOM 962 C CA . ASN A 1 121 ? 10.749 7.272 -16.565 1.00 83.94 121 ASN A CA 1
ATOM 963 C C . ASN A 1 121 ? 9.848 6.158 -16.018 1.00 83.94 121 ASN A C 1
ATOM 965 O O . ASN A 1 121 ? 8.725 6.430 -15.599 1.00 83.94 121 ASN A O 1
ATOM 969 N N . LEU A 1 122 ? 10.309 4.905 -16.039 1.00 88.56 122 LEU A N 1
ATOM 970 C CA . LEU A 1 122 ? 9.518 3.749 -15.630 1.00 88.56 122 LEU A CA 1
ATOM 971 C C . LEU A 1 122 ? 10.185 3.029 -14.464 1.00 88.56 122 LEU A C 1
ATOM 973 O O . LEU A 1 122 ? 11.391 2.799 -14.451 1.00 88.56 122 LEU A O 1
ATOM 977 N N . PHE A 1 123 ? 9.380 2.615 -13.488 1.00 89.81 123 PHE A N 1
ATOM 978 C CA . PHE A 1 123 ? 9.905 1.928 -12.316 1.00 89.81 123 PHE A CA 1
ATOM 979 C C . PHE A 1 123 ? 10.515 0.568 -12.689 1.00 89.81 123 PHE A C 1
ATOM 981 O O . PHE A 1 123 ? 9.850 -0.300 -13.263 1.00 89.81 123 PHE A O 1
ATOM 988 N N . SER A 1 124 ? 11.772 0.372 -12.296 1.00 92.00 124 SER A N 1
ATOM 989 C CA . SER A 1 124 ? 12.451 -0.922 -12.267 1.00 92.00 124 SER A CA 1
ATOM 990 C C . SER A 1 124 ? 12.913 -1.191 -10.845 1.00 92.00 124 SER A C 1
ATOM 992 O O . SER A 1 124 ? 13.496 -0.318 -10.202 1.00 92.00 124 SER A O 1
ATOM 994 N N . GLY A 1 125 ? 12.627 -2.382 -10.333 1.00 92.56 125 GLY A N 1
ATOM 995 C CA . GLY A 1 125 ? 12.908 -2.695 -8.944 1.00 92.56 125 GLY A CA 1
ATOM 996 C C . GLY A 1 125 ? 12.055 -3.815 -8.381 1.00 92.56 125 GLY A C 1
ATOM 997 O O . GLY A 1 125 ? 11.568 -4.707 -9.083 1.00 92.56 125 GLY A O 1
ATOM 998 N N . ARG A 1 126 ? 11.862 -3.762 -7.068 1.00 93.56 126 ARG A N 1
ATOM 999 C CA . ARG A 1 126 ? 11.087 -4.732 -6.299 1.00 93.56 126 ARG A CA 1
ATOM 1000 C C . ARG A 1 126 ? 9.933 -4.044 -5.592 1.00 93.56 126 ARG A C 1
ATOM 1002 O O . ARG A 1 126 ? 10.118 -3.025 -4.932 1.00 93.56 126 ARG A O 1
ATOM 1009 N N . ILE A 1 127 ? 8.757 -4.652 -5.691 1.00 95.06 127 ILE A N 1
ATOM 1010 C CA . ILE A 1 127 ? 7.580 -4.302 -4.898 1.00 95.06 127 ILE A CA 1
ATOM 1011 C C . ILE A 1 127 ? 7.421 -5.365 -3.819 1.00 95.06 127 ILE A C 1
ATOM 1013 O O . ILE A 1 127 ? 7.355 -6.553 -4.132 1.00 95.06 127 ILE A O 1
ATOM 1017 N N . ILE A 1 128 ? 7.331 -4.955 -2.558 1.00 93.62 128 ILE A N 1
ATOM 1018 C CA . ILE A 1 128 ? 7.118 -5.846 -1.416 1.00 93.62 128 ILE A CA 1
ATOM 1019 C C . ILE A 1 128 ? 5.868 -5.396 -0.665 1.00 93.62 128 ILE A C 1
ATOM 1021 O O . ILE A 1 128 ? 5.748 -4.233 -0.289 1.00 93.62 128 ILE A O 1
ATOM 1025 N N . ILE A 1 129 ? 4.958 -6.334 -0.426 1.00 93.88 129 ILE A N 1
ATOM 1026 C CA . ILE A 1 129 ? 3.710 -6.143 0.307 1.00 93.88 129 ILE A CA 1
ATOM 1027 C C . ILE A 1 129 ? 3.778 -7.013 1.559 1.00 93.88 129 ILE A C 1
ATOM 1029 O O . ILE A 1 129 ? 3.912 -8.238 1.474 1.00 93.88 129 ILE A O 1
ATOM 1033 N N . SER A 1 130 ? 3.689 -6.385 2.722 1.00 91.75 130 SER A N 1
ATOM 1034 C CA . SER A 1 130 ? 3.640 -7.055 4.022 1.00 91.75 130 SER A CA 1
ATOM 1035 C C . SER A 1 130 ? 2.421 -6.605 4.817 1.00 91.75 130 SER A C 1
ATOM 1037 O O . SER A 1 130 ? 1.782 -5.611 4.477 1.00 91.75 130 SER A O 1
ATOM 1039 N N . ASP A 1 131 ? 2.104 -7.318 5.891 1.00 90.88 131 ASP A N 1
ATOM 1040 C CA . ASP A 1 131 ? 1.207 -6.777 6.908 1.00 90.88 131 ASP A CA 1
ATOM 1041 C C . ASP A 1 131 ? 1.907 -5.636 7.679 1.00 90.88 131 ASP A C 1
ATOM 1043 O O . ASP A 1 131 ? 3.097 -5.345 7.481 1.00 90.88 131 ASP A O 1
ATOM 1047 N N . LEU A 1 132 ? 1.169 -4.988 8.581 1.00 89.31 132 LEU A N 1
ATOM 1048 C CA . LEU A 1 132 ? 1.702 -3.914 9.427 1.00 89.31 132 LEU A CA 1
ATOM 1049 C C . LEU A 1 132 ? 2.673 -4.415 10.515 1.00 89.31 132 LEU A C 1
ATOM 1051 O O . LEU A 1 132 ? 3.323 -3.613 11.174 1.00 89.31 132 LEU A O 1
ATOM 1055 N N . ASN A 1 133 ? 2.836 -5.734 10.658 1.00 85.25 133 ASN A N 1
ATOM 1056 C CA . ASN A 1 133 ? 3.821 -6.382 11.530 1.00 85.25 133 ASN A CA 1
ATOM 1057 C C . ASN A 1 133 ? 5.076 -6.825 10.770 1.00 85.25 133 ASN A C 1
ATOM 1059 O O . ASN A 1 133 ? 5.870 -7.610 11.298 1.00 85.25 133 ASN A O 1
ATOM 1063 N N . LEU A 1 134 ? 5.241 -6.349 9.532 1.00 84.31 134 LEU A N 1
ATOM 1064 C CA . LEU A 1 134 ? 6.348 -6.673 8.632 1.00 84.31 134 LEU A CA 1
ATOM 1065 C C . LEU A 1 134 ? 6.386 -8.143 8.184 1.00 84.31 134 LEU A C 1
ATOM 1067 O O . LEU A 1 134 ? 7.377 -8.583 7.595 1.00 84.31 134 LEU A O 1
ATOM 1071 N N . LYS A 1 135 ? 5.311 -8.911 8.392 1.00 87.31 135 LYS A N 1
ATOM 1072 C CA . LYS A 1 135 ? 5.179 -10.264 7.847 1.00 87.31 135 LYS A CA 1
ATOM 1073 C C . LYS A 1 135 ? 4.884 -10.164 6.356 1.00 87.31 135 LYS A C 1
ATOM 1075 O O . LYS A 1 135 ? 3.883 -9.588 5.939 1.00 87.31 135 LYS A O 1
ATOM 1080 N N . PHE A 1 136 ? 5.768 -10.732 5.546 1.00 88.62 136 PHE A N 1
ATOM 1081 C CA . PHE A 1 136 ? 5.625 -10.754 4.094 1.00 88.62 136 PHE A CA 1
ATOM 1082 C C . PHE A 1 136 ? 4.308 -11.422 3.660 1.00 88.62 136 PHE A C 1
ATOM 1084 O O . PHE A 1 136 ? 3.969 -12.505 4.141 1.00 88.62 136 PHE A O 1
ATOM 1091 N N . ILE A 1 137 ? 3.599 -10.786 2.724 1.00 89.81 137 ILE A N 1
ATOM 1092 C CA . ILE A 1 137 ? 2.374 -11.303 2.100 1.00 89.81 137 ILE A CA 1
ATOM 1093 C C . ILE A 1 137 ? 2.670 -11.683 0.646 1.00 89.81 137 ILE A C 1
ATOM 1095 O O . ILE A 1 137 ? 2.450 -12.824 0.241 1.00 89.81 137 ILE A O 1
ATOM 1099 N N . LYS A 1 138 ? 3.165 -10.725 -0.148 1.00 91.75 138 LYS A N 1
ATOM 1100 C CA . LYS A 1 138 ? 3.456 -10.878 -1.582 1.00 91.75 138 LYS A CA 1
ATOM 1101 C C . LYS A 1 138 ? 4.596 -9.955 -1.991 1.00 91.75 138 LYS A C 1
ATOM 1103 O O . LYS A 1 138 ? 4.875 -8.955 -1.339 1.00 91.75 138 LYS A O 1
ATOM 1108 N N . GLY A 1 139 ? 5.204 -10.237 -3.133 1.00 92.50 139 GLY A N 1
ATOM 1109 C CA . GLY A 1 139 ? 6.070 -9.268 -3.777 1.00 92.50 139 GLY A CA 1
ATOM 1110 C C . GLY A 1 139 ? 6.383 -9.645 -5.211 1.00 92.50 139 GLY A C 1
ATOM 1111 O O . GLY A 1 139 ? 6.099 -10.761 -5.652 1.00 92.50 139 GLY A O 1
ATOM 1112 N N . TYR A 1 140 ? 6.943 -8.685 -5.928 1.00 93.88 140 TYR A N 1
ATOM 1113 C CA . TYR A 1 140 ? 7.123 -8.745 -7.365 1.00 93.88 140 TYR A CA 1
ATOM 1114 C C . TYR A 1 140 ? 8.438 -8.100 -7.771 1.00 93.88 140 TYR A C 1
ATOM 1116 O O . TYR A 1 140 ? 8.914 -7.167 -7.116 1.00 93.88 140 TYR A O 1
ATOM 1124 N N . ARG A 1 141 ? 8.984 -8.562 -8.893 1.00 92.88 141 ARG A N 1
ATOM 1125 C CA . ARG A 1 141 ? 10.011 -7.839 -9.634 1.00 92.88 141 ARG A CA 1
ATOM 1126 C C . ARG A 1 141 ? 9.362 -7.089 -10.786 1.00 92.88 141 ARG A C 1
ATOM 1128 O O . ARG A 1 141 ? 8.568 -7.663 -11.533 1.00 92.88 141 ARG A O 1
ATOM 1135 N N . VAL A 1 142 ? 9.744 -5.830 -10.933 1.00 91.38 142 VAL A N 1
ATOM 1136 C CA . VAL A 1 142 ? 9.289 -4.932 -11.992 1.00 91.38 142 VAL A CA 1
ATOM 1137 C C . VAL A 1 142 ? 10.487 -4.544 -12.846 1.00 91.38 142 VAL A C 1
ATOM 1139 O O . VAL A 1 142 ? 11.542 -4.217 -12.302 1.00 91.38 142 VAL A O 1
ATOM 1142 N N . LYS A 1 143 ? 10.339 -4.576 -14.167 1.00 91.38 143 LYS A N 1
ATOM 1143 C CA . LYS A 1 143 ? 11.308 -4.020 -15.116 1.00 91.38 143 LYS A CA 1
ATOM 1144 C C . LYS A 1 143 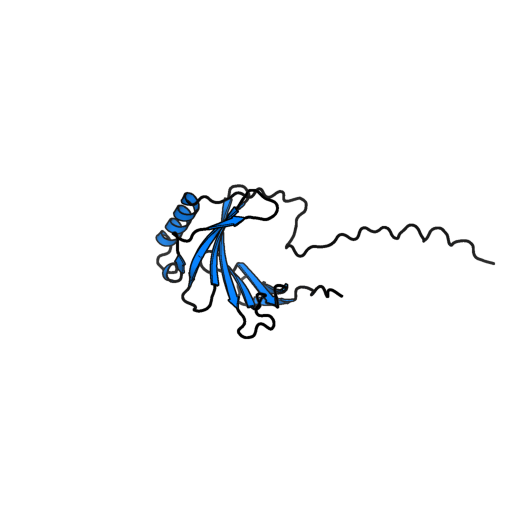? 10.581 -3.102 -16.081 1.00 91.38 143 LYS A C 1
ATOM 1146 O O . LYS A 1 143 ? 9.639 -3.544 -16.731 1.00 91.38 143 LYS A O 1
ATOM 1151 N N . ASN A 1 144 ? 11.014 -1.847 -16.163 1.00 89.25 144 ASN A N 1
ATOM 1152 C CA . ASN A 1 144 ? 10.437 -0.818 -17.028 1.00 89.25 144 ASN A CA 1
ATOM 1153 C C . ASN A 1 144 ? 8.898 -0.770 -16.919 1.00 89.25 144 ASN A C 1
ATOM 1155 O O . ASN A 1 144 ? 8.191 -0.798 -17.919 1.00 89.25 144 ASN A O 1
ATOM 1159 N N . GLY A 1 145 ? 8.371 -0.770 -15.688 1.00 87.88 145 GLY A N 1
ATOM 1160 C CA . GLY A 1 145 ? 6.929 -0.750 -15.405 1.00 87.88 145 GLY A CA 1
ATOM 1161 C C . GLY A 1 145 ? 6.203 -2.095 -15.547 1.00 87.88 145 GLY A C 1
ATOM 1162 O O . GLY A 1 145 ? 5.044 -2.198 -15.154 1.00 87.88 145 GLY A O 1
ATOM 1163 N N . ILE A 1 146 ? 6.864 -3.143 -16.042 1.00 89.06 146 ILE A N 1
ATOM 1164 C CA . ILE A 1 146 ? 6.257 -4.454 -16.299 1.00 89.06 146 ILE A CA 1
ATOM 1165 C C . ILE A 1 146 ? 6.588 -5.428 -15.164 1.00 89.06 146 ILE A C 1
ATOM 1167 O O . ILE A 1 146 ? 7.751 -5.597 -14.793 1.00 89.06 146 ILE A O 1
ATOM 1171 N N . LEU A 1 147 ? 5.574 -6.113 -14.627 1.00 90.75 147 LEU A N 1
ATOM 1172 C CA . LEU A 1 147 ? 5.754 -7.211 -13.671 1.00 90.75 147 LEU A CA 1
ATOM 1173 C C . LEU A 1 147 ? 6.386 -8.421 -14.375 1.00 90.75 147 LEU A C 1
ATOM 1175 O O . LEU A 1 147 ? 5.726 -9.099 -15.157 1.00 90.75 147 LEU A O 1
ATOM 1179 N N . VAL A 1 148 ? 7.652 -8.719 -14.079 1.00 91.31 148 VAL A N 1
ATOM 1180 C CA . VAL A 1 148 ? 8.395 -9.821 -14.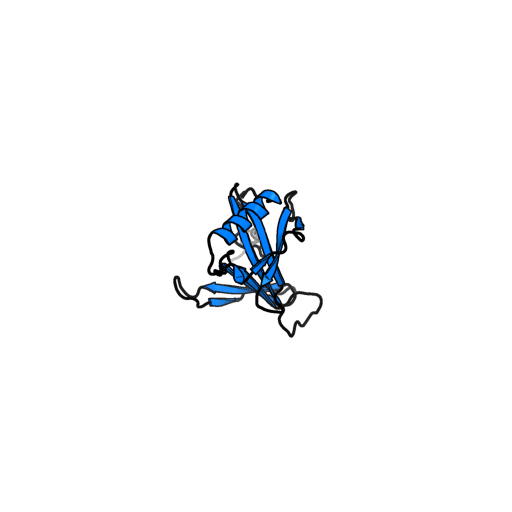725 1.00 91.31 148 VAL A CA 1
ATOM 1181 C C . VAL A 1 148 ? 8.474 -11.076 -13.869 1.00 91.31 148 VAL A C 1
ATOM 1183 O O . VAL A 1 148 ? 8.684 -12.169 -14.389 1.00 91.31 148 VAL A O 1
ATOM 1186 N N . SER A 1 149 ? 8.315 -10.954 -12.553 1.00 88.25 149 SER A N 1
ATOM 1187 C CA . SER A 1 149 ? 8.249 -12.117 -11.675 1.00 88.25 149 SER A CA 1
ATOM 1188 C C . SER A 1 149 ? 7.520 -11.834 -10.371 1.00 88.25 149 SER A C 1
ATOM 1190 O O . SER A 1 149 ? 7.369 -10.686 -9.946 1.00 88.25 149 SER A O 1
ATOM 1192 N N . LYS A 1 150 ? 7.083 -12.910 -9.720 1.00 90.62 150 LYS A N 1
ATOM 1193 C CA . LYS A 1 150 ? 6.457 -12.908 -8.400 1.00 90.62 150 LYS A CA 1
ATOM 1194 C C . LYS A 1 150 ? 7.309 -13.709 -7.421 1.00 90.62 150 LYS A C 1
ATOM 1196 O O . LYS A 1 150 ? 7.822 -14.774 -7.761 1.00 90.62 150 LYS A O 1
ATOM 1201 N N . PHE A 1 151 ? 7.422 -13.215 -6.195 1.00 86.25 151 PHE A N 1
ATOM 1202 C CA . PHE A 1 151 ? 8.001 -13.957 -5.081 1.00 86.25 151 PHE A CA 1
ATOM 1203 C C . PHE A 1 151 ? 6.931 -14.870 -4.478 1.00 86.25 151 PHE A C 1
ATOM 1205 O O . PHE A 1 151 ? 5.877 -14.405 -4.030 1.00 86.25 151 PHE A O 1
ATOM 1212 N N . VAL A 1 152 ? 7.193 -16.171 -4.479 1.00 79.38 152 VAL A N 1
ATOM 1213 C CA . VAL A 1 152 ? 6.314 -17.207 -3.927 1.00 79.38 152 VAL A CA 1
ATOM 1214 C C . VAL A 1 152 ? 7.031 -17.860 -2.757 1.00 79.38 152 VAL A C 1
ATOM 1216 O O . VAL A 1 152 ? 8.244 -18.039 -2.794 1.00 79.38 152 VAL A O 1
ATOM 1219 N N . LYS A 1 153 ? 6.312 -18.181 -1.682 1.00 68.19 153 LYS A N 1
ATOM 1220 C CA . LYS A 1 153 ? 6.910 -18.882 -0.544 1.00 68.19 153 LYS A CA 1
ATOM 1221 C C . LYS A 1 153 ? 7.321 -20.288 -0.989 1.00 68.19 153 LYS A C 1
ATOM 1223 O O . LYS A 1 153 ? 6.531 -20.957 -1.646 1.00 68.19 153 LYS A O 1
ATOM 1228 N N . SER A 1 154 ? 8.541 -20.702 -0.656 1.00 64.25 154 SER A N 1
ATOM 1229 C CA . SER A 1 154 ? 9.081 -22.008 -1.044 1.00 64.25 154 SER A CA 1
ATOM 1230 C C . SER A 1 154 ? 8.270 -23.142 -0.414 1.00 64.25 154 SER A C 1
ATOM 1232 O O . SER A 1 154 ? 7.969 -24.099 -1.110 1.00 64.25 154 SER A O 1
ATOM 1234 N N . GLU A 1 155 ? 7.890 -23.013 0.869 1.00 60.66 155 GLU A N 1
ATOM 1235 C CA . GLU A 1 155 ? 7.105 -24.004 1.627 1.00 60.66 155 GLU A CA 1
ATOM 1236 C C . GLU A 1 155 ? 6.315 -23.355 2.792 1.00 60.66 155 GLU A C 1
ATOM 1238 O O . GLU A 1 155 ? 6.701 -22.285 3.295 1.00 60.66 155 GLU A O 1
ATOM 1243 N N . PRO A 1 156 ? 5.224 -23.974 3.290 1.00 51.22 156 PRO A N 1
ATOM 1244 C CA . PRO A 1 156 ? 4.499 -23.498 4.467 1.00 51.22 156 PRO A CA 1
ATOM 1245 C C . PRO A 1 156 ? 5.347 -23.660 5.743 1.00 51.22 156 PRO A C 1
ATOM 1247 O O . PRO A 1 156 ? 5.354 -24.702 6.376 1.00 51.22 156 PRO A O 1
ATOM 1250 N N . GLY A 1 157 ? 6.074 -22.609 6.130 1.00 56.28 157 GLY A N 1
ATOM 1251 C CA . GLY A 1 157 ? 6.818 -22.567 7.404 1.00 56.28 157 GLY A CA 1
ATOM 1252 C C . GLY A 1 157 ? 8.244 -22.040 7.285 1.00 56.28 157 GLY A C 1
ATOM 1253 O O . GLY A 1 157 ? 8.805 -21.568 8.267 1.00 56.28 157 GLY A O 1
ATOM 1254 N N . THR A 1 158 ? 8.799 -22.003 6.073 1.00 53.72 158 THR A N 1
ATOM 1255 C CA . THR A 1 158 ? 10.151 -21.488 5.822 1.00 53.72 158 THR A CA 1
ATOM 1256 C C . THR A 1 158 ? 10.130 -20.018 5.382 1.00 53.72 158 THR A C 1
ATOM 1258 O O . THR A 1 158 ? 9.194 -19.561 4.727 1.00 53.72 158 THR A O 1
ATOM 1261 N N . ASN A 1 159 ? 11.168 -19.245 5.720 1.00 59.62 159 ASN A N 1
ATOM 1262 C CA . ASN A 1 159 ? 11.341 -17.855 5.255 1.00 59.62 159 ASN A CA 1
ATOM 1263 C C . ASN A 1 159 ? 11.989 -17.764 3.856 1.00 59.62 159 ASN A C 1
ATOM 12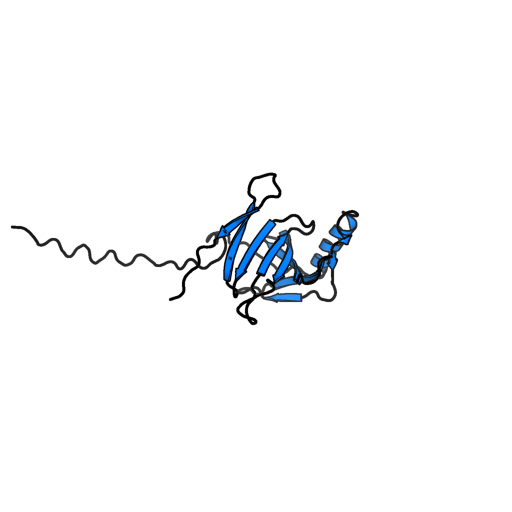65 O O . ASN A 1 159 ? 12.499 -16.711 3.473 1.00 59.62 159 ASN A O 1
ATOM 1269 N N . LYS A 1 160 ? 11.997 -18.861 3.090 1.00 60.03 160 LYS A N 1
ATOM 1270 C CA . LYS A 1 160 ? 12.614 -18.931 1.762 1.00 60.03 160 LYS A CA 1
ATOM 1271 C C . LYS A 1 160 ? 11.572 -18.615 0.688 1.00 60.03 160 LYS A C 1
ATOM 1273 O O . LYS A 1 160 ? 10.463 -19.148 0.728 1.00 60.03 160 LYS A O 1
ATOM 1278 N N . TYR A 1 161 ? 11.931 -17.770 -0.277 1.00 64.31 161 TYR A N 1
ATOM 1279 C CA . TYR A 1 161 ? 11.061 -17.383 -1.390 1.00 64.31 161 TYR A CA 1
ATOM 1280 C C . TYR A 1 161 ? 11.688 -17.786 -2.725 1.00 64.31 161 TYR A C 1
ATOM 1282 O O . TYR A 1 161 ? 12.890 -17.623 -2.923 1.00 64.31 161 TYR A O 1
ATOM 1290 N N . ILE A 1 162 ? 10.863 -18.297 -3.635 1.00 69.31 162 ILE A N 1
ATOM 1291 C CA . ILE A 1 162 ? 11.218 -18.652 -5.008 1.00 69.31 162 ILE A CA 1
ATOM 1292 C C . ILE A 1 162 ? 10.697 -17.554 -5.936 1.00 69.31 162 ILE A C 1
ATOM 1294 O O . ILE A 1 162 ? 9.610 -17.007 -5.738 1.00 69.31 162 ILE A O 1
ATOM 1298 N N . VAL A 1 163 ? 11.486 -17.221 -6.954 1.00 69.69 163 VAL A N 1
ATOM 1299 C CA . VAL A 1 163 ? 11.104 -16.277 -8.003 1.00 69.69 163 VAL A CA 1
ATOM 1300 C C . VAL A 1 163 ? 10.445 -17.054 -9.135 1.00 69.69 163 VAL A C 1
ATOM 1302 O O . VAL A 1 163 ? 11.090 -17.885 -9.765 1.00 69.69 163 VAL A O 1
ATOM 1305 N N . VAL A 1 164 ? 9.176 -16.767 -9.411 1.00 71.31 164 VAL A N 1
ATOM 1306 C CA . VAL A 1 164 ? 8.453 -17.344 -10.552 1.00 71.31 164 VAL A CA 1
ATOM 1307 C C . VAL A 1 164 ? 8.289 -16.265 -11.612 1.00 71.31 164 VAL A C 1
ATOM 1309 O O . VAL A 1 164 ? 7.706 -15.217 -11.330 1.00 71.31 164 VAL A O 1
ATOM 1312 N N . CYS A 1 165 ? 8.817 -16.494 -12.815 1.00 73.81 165 CYS A N 1
ATOM 1313 C CA . CYS A 1 165 ? 8.666 -15.563 -13.932 1.00 73.81 165 CYS A CA 1
ATOM 1314 C C . CYS A 1 165 ? 7.196 -15.450 -14.348 1.00 73.81 165 CYS A C 1
ATOM 1316 O O . CYS A 1 165 ? 6.535 -16.452 -14.624 1.00 73.81 165 CYS A O 1
ATOM 1318 N N . CYS A 1 166 ? 6.700 -14.218 -14.427 1.00 68.94 166 CYS A N 1
ATOM 1319 C CA . CYS A 1 166 ? 5.457 -13.921 -15.120 1.00 68.94 166 CYS A CA 1
ATOM 1320 C C . CYS A 1 166 ? 5.738 -14.112 -16.617 1.00 68.94 166 CYS A C 1
ATOM 1322 O O . CYS A 1 166 ? 6.761 -13.631 -17.103 1.00 68.94 166 CYS A O 1
ATOM 1324 N N . LYS A 1 167 ? 4.888 -14.837 -17.357 1.00 52.59 167 LYS A N 1
ATOM 1325 C CA . LYS A 1 167 ? 5.046 -14.951 -18.816 1.00 52.59 167 LYS A CA 1
ATOM 1326 C C . LYS A 1 167 ? 5.095 -13.536 -19.410 1.00 52.59 167 LYS A C 1
ATOM 1328 O O . LYS A 1 167 ? 4.113 -12.804 -19.332 1.00 52.59 167 LYS A O 1
ATOM 1333 N N . CYS A 1 168 ? 6.239 -13.144 -19.968 1.00 42.81 168 CYS A N 1
ATOM 1334 C CA . CYS A 1 168 ? 6.401 -11.850 -20.621 1.00 42.81 168 CYS A CA 1
ATOM 1335 C C . CYS A 1 168 ? 5.580 -11.847 -21.915 1.00 42.81 168 CYS A C 1
ATOM 1337 O O . CYS A 1 168 ? 5.929 -12.550 -22.865 1.00 42.81 168 CYS A O 1
ATOM 1339 N N . TYR A 1 169 ? 4.503 -11.061 -21.966 1.00 38.22 169 TYR A N 1
ATOM 1340 C CA . TYR A 1 169 ? 3.832 -10.764 -23.228 1.00 38.22 169 TYR A CA 1
ATOM 1341 C C . TYR A 1 169 ? 4.788 -9.918 -24.072 1.00 38.22 169 TYR A C 1
ATOM 1343 O O . TYR A 1 169 ? 5.117 -8.783 -23.729 1.00 38.22 169 TYR A O 1
ATOM 1351 N N . LYS A 1 170 ? 5.301 -10.507 -25.150 1.00 32.69 170 LYS A N 1
ATOM 1352 C CA . LYS A 1 170 ? 6.117 -9.811 -26.141 1.00 32.69 170 LYS A CA 1
ATOM 1353 C C . LYS A 1 170 ? 5.142 -9.020 -27.016 1.00 32.69 170 LYS A C 1
ATOM 1355 O O . LYS A 1 170 ? 4.481 -9.619 -27.861 1.00 32.69 170 LYS A O 1
ATOM 1360 N N . SER A 1 171 ? 5.002 -7.713 -26.790 1.00 33.09 171 SER A N 1
ATOM 1361 C CA . SER A 1 171 ? 4.383 -6.850 -27.803 1.00 33.09 171 SER A CA 1
ATOM 1362 C C . SER A 1 171 ? 5.303 -6.884 -29.018 1.00 33.09 171 SER A C 1
ATOM 1364 O O . SER A 1 171 ? 6.472 -6.509 -28.906 1.00 33.09 171 SER A O 1
ATOM 1366 N N . ARG A 1 172 ? 4.808 -7.450 -30.120 1.00 31.95 172 ARG A N 1
ATOM 1367 C CA . ARG A 1 172 ? 5.384 -7.214 -31.445 1.00 31.95 172 ARG A CA 1
ATOM 1368 C C . ARG A 1 172 ? 5.095 -5.783 -31.870 1.00 31.95 172 ARG A C 1
ATOM 1370 O O . ARG A 1 172 ? 4.087 -5.234 -31.368 1.00 31.95 172 ARG A O 1
#